Protein AF-A0A967PME8-F1 (afdb_monomer)

Foldseek 3Di:
DVCLVPCVVDQEAEAEDDFPPVVVVVQVVCVVRDPHYYHYCLAQVLLVVVVVVVVVVCVVVVHDLQPDAEEEEDQTRNNLSNVVVSVVVRHDAYWYAYPVGTQEDPDPDDDDRSVVCHVRHDPVRD

Solvent-accessible surface area (backbone atoms only — not comparable to full-atom values): 7308 Å² total; per-residue (Å²): 105,73,68,67,74,58,40,88,84,49,84,52,45,79,45,70,92,57,60,76,73,56,37,59,59,53,49,53,54,47,50,74,72,40,101,45,58,65,47,38,43,65,25,55,50,48,21,52,55,50,52,55,49,47,56,53,51,27,62,77,71,73,52,59,61,61,77,46,75,45,81,41,85,43,48,51,61,34,39,45,38,30,52,54,52,42,44,74,71,40,38,71,36,43,39,44,21,46,102,88,40,68,54,40,84,88,58,78,91,64,56,71,53,52,38,53,44,46,76,77,36,37,85,82,71,103

Radius of gyration: 16.52 Å; Cα contacts (8 Å, |Δi|>4): 164; chains: 1; bounding box: 44×20×49 Å

Nearest PDB structures (foldseek):
  5cee-assembly1_A-2  TM=9.496E-01  e=9.715E-13  Aster yellows witches'-broom phytoplasma AYWB
  2hae-assembly1_A  TM=9.347E-01  e=1.890E-11  Thermotoga maritima
  6zng-assembly1_B  TM=9.156E-01  e=6.159E-12  Bdellovibrio bacteriovorus HD100
  1vl6-assembly1_D  TM=9.499E-01  e=3.905E-11  Thermotoga maritima MSB8
  2a9f-assembly1_B  TM=9.107E-01  e=2.019E-11  Streptococcus pyogenes

pLDDT: mean 95.1, std 4.19, range [78.62, 98.81]

Secondary structure (DSSP, 8-state):
-HHHHHGGG-S-EEE-S--TTHHHHHHHHHHHH-SS-EEEIIIIIHHHHHHHHHHHHHHHHT--TTT-EEEEE--SHHHHHHHHHHHHTT--EEEEEETTEE--TT-SS--THHHHHHHHS-TT--

Sequence (126 aa):
SVVRAVAPVFAGINLEDISAPRCFEIEERLREALDIPVFHDDQHGTAIVVLAALYNALKVVGKDIGSIKIAMSGAGAAGRAIAQLLLQAGVQDIVAADSRGVIHRARANLHGSAQWFVEHTNPRGV

Mean predicted aligned error: 3.35 Å

Structure (mmCIF, N/CA/C/O backbone):
data_AF-A0A967PME8-F1
#
_entry.id   AF-A0A967PME8-F1
#
loop_
_atom_site.group_PDB
_atom_site.id
_atom_site.type_symbol
_atom_site.label_atom_id
_atom_site.label_alt_id
_atom_site.label_comp_id
_atom_site.label_asym_id
_atom_site.label_entity_id
_atom_site.label_seq_id
_atom_site.pdbx_PDB_ins_code
_atom_site.Cartn_x
_atom_site.Cartn_y
_atom_site.Cartn_z
_atom_site.occupancy
_atom_site.B_iso_or_equiv
_atom_site.auth_seq_id
_atom_site.auth_comp_id
_atom_site.auth_asym_id
_atom_site.auth_atom_id
_atom_site.pdbx_PDB_model_num
ATOM 1 N N . SER A 1 1 ? 7.030 -3.049 -25.314 1.00 87.00 1 SER A N 1
ATOM 2 C CA . SER A 1 1 ? 6.558 -1.754 -24.783 1.00 87.00 1 SER A CA 1
ATOM 3 C C . SER A 1 1 ? 7.682 -0.736 -24.910 1.00 87.00 1 SER A C 1
ATOM 5 O O . SER A 1 1 ? 8.832 -1.150 -25.016 1.00 87.00 1 SER A O 1
ATOM 7 N N . VAL A 1 2 ? 7.367 0.566 -24.897 1.00 94.56 2 VAL A N 1
ATOM 8 C CA . VAL A 1 2 ? 8.378 1.646 -24.925 1.00 94.56 2 VAL A CA 1
ATOM 9 C C . VAL A 1 2 ? 9.353 1.510 -23.750 1.00 94.56 2 VAL A C 1
ATOM 11 O O . VAL A 1 2 ? 10.558 1.523 -23.962 1.00 94.56 2 VAL A O 1
ATOM 14 N N . VAL A 1 3 ? 8.840 1.248 -22.541 1.00 96.06 3 VAL A N 1
ATOM 15 C CA . VAL A 1 3 ? 9.662 1.039 -21.335 1.00 96.06 3 VAL A CA 1
ATOM 16 C C . VAL A 1 3 ? 10.665 -0.110 -21.513 1.00 96.06 3 VAL A C 1
ATOM 18 O O . VAL A 1 3 ? 11.841 0.059 -21.218 1.00 96.06 3 VAL A O 1
ATOM 21 N N . ARG A 1 4 ? 10.252 -1.254 -22.081 1.00 94.12 4 ARG A N 1
ATOM 22 C CA . ARG A 1 4 ? 11.164 -2.387 -22.334 1.00 94.12 4 ARG A CA 1
ATOM 23 C C . ARG A 1 4 ? 12.280 -2.052 -23.320 1.00 94.12 4 ARG A C 1
ATOM 25 O O . ARG A 1 4 ? 13.382 -2.560 -23.171 1.00 94.12 4 ARG A O 1
ATOM 32 N N . ALA A 1 5 ? 12.001 -1.209 -24.312 1.00 96.88 5 ALA A N 1
ATOM 33 C CA . ALA A 1 5 ? 13.010 -0.804 -25.285 1.00 96.88 5 ALA A CA 1
ATOM 34 C C . ALA A 1 5 ? 14.101 0.080 -24.658 1.00 96.88 5 ALA A C 1
ATOM 36 O O . ALA A 1 5 ? 15.253 -0.005 -25.070 1.00 96.88 5 ALA A O 1
ATOM 37 N N . VAL A 1 6 ? 13.752 0.896 -23.656 1.00 96.44 6 VAL A N 1
ATOM 38 C CA . VAL A 1 6 ? 14.705 1.785 -22.967 1.00 96.44 6 VAL A CA 1
ATOM 39 C C . VAL A 1 6 ? 15.323 1.166 -21.708 1.00 96.44 6 VAL A C 1
ATOM 41 O O . VAL A 1 6 ? 16.310 1.687 -21.209 1.00 96.44 6 VAL A O 1
ATOM 44 N N . ALA A 1 7 ? 14.798 0.042 -21.214 1.00 97.31 7 ALA A N 1
ATOM 45 C CA . ALA A 1 7 ? 15.283 -0.638 -20.011 1.00 97.31 7 ALA A CA 1
ATOM 46 C C . ALA A 1 7 ? 16.794 -0.972 -19.975 1.00 97.31 7 ALA A C 1
ATOM 48 O O . ALA A 1 7 ? 17.355 -0.872 -18.887 1.00 97.31 7 ALA A O 1
ATOM 49 N N . PRO A 1 8 ? 17.493 -1.313 -21.085 1.00 97.06 8 PRO A N 1
ATOM 50 C CA . PRO A 1 8 ? 18.903 -1.726 -21.027 1.00 97.06 8 PRO A CA 1
ATOM 51 C C . PRO A 1 8 ? 19.888 -0.709 -20.430 1.00 97.06 8 PRO A C 1
ATOM 53 O O . PRO A 1 8 ? 20.997 -1.093 -20.070 1.00 97.06 8 PRO A O 1
ATOM 56 N N . VAL A 1 9 ? 19.519 0.574 -20.341 1.00 97.56 9 VAL A N 1
ATOM 57 C CA . VAL A 1 9 ? 20.372 1.628 -19.756 1.00 97.56 9 VAL A CA 1
ATOM 58 C C . VAL A 1 9 ? 20.007 1.978 -18.308 1.00 97.56 9 VAL A C 1
ATOM 60 O O . VAL A 1 9 ? 20.629 2.864 -17.724 1.00 97.56 9 VAL A O 1
ATOM 63 N N . PHE A 1 10 ? 19.016 1.304 -17.718 1.00 98.12 10 PHE A N 1
ATOM 64 C CA . PHE A 1 10 ? 18.552 1.552 -16.353 1.00 98.12 10 PHE A CA 1
ATOM 65 C C . PHE A 1 10 ? 18.807 0.349 -15.442 1.00 98.12 10 PHE A C 1
ATOM 67 O O . PHE A 1 10 ? 18.717 -0.801 -15.858 1.00 98.12 10 PHE A O 1
ATOM 74 N N . ALA A 1 11 ? 19.074 0.627 -14.164 1.00 97.56 11 ALA A N 1
ATOM 75 C CA . ALA A 1 11 ? 19.201 -0.398 -13.124 1.00 97.56 11 ALA A CA 1
ATOM 76 C C . ALA A 1 11 ? 17.856 -0.763 -12.465 1.00 97.56 11 ALA A C 1
ATOM 78 O O . ALA A 1 11 ? 17.787 -1.711 -11.691 1.00 97.56 11 ALA A O 1
ATOM 79 N N . GLY A 1 12 ? 16.796 -0.006 -12.755 1.00 97.75 12 GLY A N 1
ATOM 80 C CA . GLY A 1 12 ? 15.443 -0.213 -12.252 1.00 97.75 12 GLY 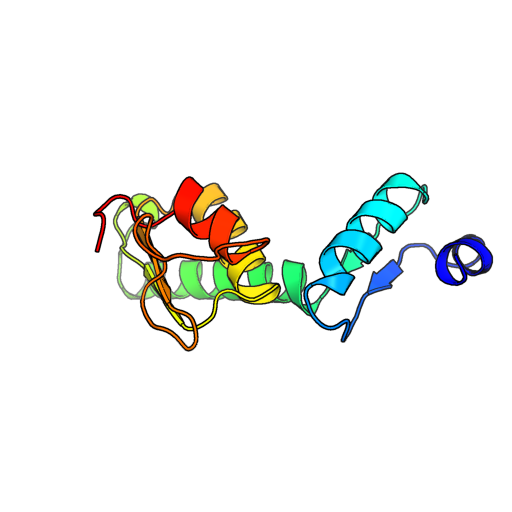A CA 1
ATOM 81 C C . GLY A 1 12 ? 14.476 0.795 -12.871 1.00 97.75 12 GLY A C 1
ATOM 82 O O . GLY A 1 12 ? 14.900 1.813 -13.419 1.00 97.75 12 GLY A O 1
ATOM 83 N N . ILE A 1 13 ? 13.182 0.504 -12.793 1.00 98.06 13 ILE A N 1
ATOM 84 C CA . ILE A 1 13 ? 12.103 1.345 -13.314 1.00 98.06 13 ILE A CA 1
ATOM 85 C C . ILE A 1 13 ? 11.235 1.813 -12.147 1.00 98.06 13 ILE A C 1
ATOM 87 O O . ILE A 1 13 ? 10.608 0.993 -11.480 1.00 98.06 13 ILE A O 1
ATOM 91 N N . ASN A 1 14 ? 11.171 3.128 -11.940 1.00 98.00 14 ASN A N 1
ATOM 92 C CA . ASN A 1 14 ? 10.166 3.758 -11.089 1.00 98.00 14 ASN A CA 1
ATOM 93 C C . ASN A 1 14 ? 9.008 4.240 -11.967 1.00 98.00 14 ASN A C 1
ATOM 95 O O . ASN A 1 14 ? 9.189 5.115 -12.814 1.00 98.00 14 ASN A O 1
ATOM 99 N N . LEU A 1 15 ? 7.844 3.629 -11.802 1.00 97.06 15 LEU A N 1
ATOM 100 C CA . LEU A 1 15 ? 6.593 4.055 -12.406 1.00 97.06 15 LEU A CA 1
ATOM 101 C C . LEU A 1 15 ? 5.948 5.113 -11.505 1.00 97.06 15 LEU A C 1
ATOM 103 O O . LEU A 1 15 ? 5.916 4.949 -10.288 1.00 97.06 15 LEU A O 1
ATOM 107 N N . GLU A 1 16 ? 5.392 6.148 -12.121 1.00 96.12 16 GLU A N 1
ATOM 108 C CA . GLU A 1 16 ? 4.856 7.327 -11.438 1.00 96.12 16 GLU A CA 1
ATOM 109 C C . GLU A 1 16 ? 3.625 7.844 -12.184 1.00 96.12 16 GLU A C 1
ATOM 111 O O . GLU A 1 16 ? 3.591 7.780 -13.420 1.00 96.12 16 GLU A O 1
ATOM 116 N N . ASP A 1 17 ? 2.641 8.375 -11.458 1.00 93.19 17 ASP A N 1
ATOM 117 C CA . ASP A 1 17 ? 1.495 9.124 -11.983 1.00 93.19 17 ASP A CA 1
ATOM 118 C C . ASP A 1 17 ? 0.685 8.370 -13.057 1.00 93.19 17 ASP A C 1
ATOM 120 O O . ASP A 1 17 ? 0.114 8.941 -13.998 1.00 93.19 17 ASP A O 1
ATOM 124 N N . ILE A 1 18 ? 0.589 7.044 -12.926 1.00 92.06 18 ILE A N 1
ATOM 125 C CA . ILE A 1 18 ? -0.199 6.213 -13.838 1.00 92.06 18 ILE A CA 1
ATOM 126 C C . ILE A 1 18 ? -1.585 5.967 -13.237 1.00 92.06 18 ILE A C 1
ATOM 128 O O . ILE A 1 18 ? -1.774 5.239 -12.264 1.00 92.06 18 ILE A O 1
ATOM 132 N N . SER A 1 19 ? -2.608 6.523 -13.887 1.00 88.56 19 SER A N 1
ATOM 133 C CA . SER A 1 19 ? -4.009 6.373 -13.480 1.00 88.56 19 SER A CA 1
ATOM 134 C C . SER A 1 19 ? -4.433 4.904 -13.304 1.00 88.56 19 SER A C 1
ATOM 136 O O . SER A 1 19 ? -4.252 4.084 -14.217 1.00 88.56 19 SER A O 1
ATOM 138 N N . ALA A 1 20 ? -5.138 4.600 -12.216 1.00 87.12 20 ALA A N 1
ATOM 139 C CA . ALA A 1 20 ? -5.878 3.348 -12.090 1.00 87.12 20 ALA A CA 1
ATOM 140 C C . ALA A 1 20 ? -7.024 3.266 -13.129 1.00 87.12 20 ALA A C 1
ATOM 142 O O . ALA A 1 20 ? -7.619 4.292 -13.457 1.00 87.12 20 ALA A O 1
ATOM 143 N N . PRO A 1 21 ? -7.356 2.069 -13.656 1.00 86.12 21 PRO A N 1
ATOM 144 C CA . PRO A 1 21 ? -6.776 0.764 -13.317 1.00 86.12 21 PRO A CA 1
ATOM 145 C C . PRO A 1 21 ? -5.518 0.392 -14.125 1.00 86.12 21 PRO A C 1
ATOM 147 O O . PRO A 1 21 ? -4.948 -0.667 -13.891 1.00 86.12 21 PRO A O 1
ATOM 150 N N . ARG A 1 22 ? -5.073 1.231 -15.071 1.00 91.00 22 ARG A N 1
ATOM 151 C CA . ARG A 1 22 ? -3.985 0.895 -16.012 1.00 91.00 22 ARG A CA 1
ATOM 152 C C . ARG A 1 22 ? -2.634 0.668 -15.333 1.00 91.00 22 ARG A C 1
ATOM 154 O O . ARG A 1 22 ? -1.856 -0.140 -15.829 1.00 91.00 22 ARG A O 1
ATOM 161 N N . CYS A 1 23 ? -2.361 1.350 -14.217 1.00 91.81 23 CYS A N 1
ATOM 162 C CA . CYS A 1 23 ? -1.122 1.156 -13.456 1.00 91.81 23 CYS A CA 1
ATOM 163 C C . CYS A 1 23 ? -0.895 -0.298 -13.048 1.00 91.81 23 CYS A C 1
ATOM 165 O O . CYS A 1 23 ? 0.232 -0.764 -13.158 1.00 91.81 23 CYS A O 1
ATOM 167 N N . PHE A 1 24 ? -1.950 -1.026 -12.667 1.00 89.81 24 PHE A N 1
ATOM 168 C CA . PHE A 1 24 ? -1.824 -2.424 -12.256 1.00 89.81 24 PHE A CA 1
ATOM 169 C C . PHE A 1 24 ? -1.318 -3.312 -13.398 1.00 89.81 24 PHE A C 1
ATOM 171 O O . PHE A 1 24 ? -0.327 -4.013 -13.234 1.00 89.81 24 PHE A O 1
ATOM 178 N N . GLU A 1 25 ? -1.962 -3.239 -14.569 1.00 93.12 25 GLU A N 1
ATOM 179 C CA . GLU A 1 25 ? -1.578 -4.051 -15.732 1.00 93.12 25 GLU A CA 1
ATOM 180 C C . GLU A 1 25 ? -0.179 -3.670 -16.240 1.00 93.12 25 GLU A C 1
ATOM 182 O O . GLU A 1 25 ? 0.620 -4.533 -16.598 1.00 93.12 25 GLU A O 1
ATOM 187 N N . ILE A 1 26 ? 0.133 -2.369 -16.278 1.00 94.75 26 ILE A N 1
ATOM 188 C CA . ILE A 1 26 ? 1.444 -1.887 -16.728 1.00 94.75 26 ILE A CA 1
ATOM 189 C C . ILE A 1 26 ? 2.545 -2.386 -15.795 1.00 94.75 26 ILE A C 1
ATOM 191 O O . ILE A 1 26 ? 3.561 -2.879 -16.282 1.00 94.75 26 ILE A O 1
ATOM 195 N N . GLU A 1 27 ? 2.356 -2.273 -14.482 1.00 95.38 27 GLU A N 1
ATOM 196 C CA . GLU A 1 27 ? 3.330 -2.755 -13.510 1.00 95.38 27 GLU A CA 1
ATOM 197 C C . GLU A 1 27 ? 3.534 -4.269 -13.637 1.00 95.38 27 GLU A C 1
ATOM 199 O O . GLU A 1 27 ? 4.672 -4.709 -13.788 1.00 95.38 27 GLU A O 1
ATOM 204 N N . GLU A 1 28 ? 2.453 -5.054 -13.640 1.00 94.88 28 GLU A N 1
ATOM 205 C CA . GLU A 1 28 ? 2.500 -6.518 -13.749 1.00 94.88 28 GLU A CA 1
ATOM 206 C C . GLU A 1 28 ? 3.267 -6.958 -15.001 1.00 94.88 28 GLU A C 1
ATOM 208 O O . GLU A 1 28 ? 4.269 -7.668 -14.910 1.00 94.88 28 GLU A O 1
ATOM 213 N N . ARG A 1 29 ? 2.898 -6.422 -16.168 1.00 96.69 29 ARG A N 1
ATOM 214 C CA . ARG A 1 29 ? 3.551 -6.764 -17.438 1.00 96.69 29 ARG A CA 1
ATOM 215 C C . ARG A 1 29 ? 5.011 -6.334 -17.498 1.00 96.69 29 ARG A C 1
ATOM 217 O O . ARG A 1 29 ? 5.802 -6.971 -18.188 1.00 96.69 29 ARG A O 1
ATOM 224 N N . LEU A 1 30 ? 5.382 -5.227 -16.853 1.00 97.25 30 LEU A N 1
ATOM 225 C CA . LEU A 1 30 ? 6.779 -4.790 -16.808 1.00 97.25 30 LEU A CA 1
ATOM 226 C C . LEU A 1 30 ? 7.603 -5.644 -15.848 1.00 97.25 30 LEU A C 1
ATOM 228 O O . LEU A 1 30 ? 8.737 -5.964 -16.187 1.00 97.25 30 LEU A O 1
ATOM 232 N N . ARG A 1 31 ? 7.037 -6.061 -14.711 1.00 96.81 31 ARG A N 1
ATOM 233 C CA . ARG A 1 31 ? 7.684 -7.001 -13.783 1.00 96.81 31 ARG A CA 1
ATOM 234 C C . ARG A 1 31 ? 7.918 -8.368 -14.417 1.00 96.81 31 ARG A C 1
ATOM 236 O O . ARG A 1 31 ? 8.941 -8.980 -14.150 1.00 96.81 31 ARG A O 1
ATOM 243 N N . GLU A 1 32 ? 6.996 -8.835 -15.255 1.00 96.88 32 GLU A N 1
ATOM 244 C CA . GLU A 1 32 ? 7.153 -10.093 -15.996 1.00 96.88 32 GLU A CA 1
ATOM 245 C C . GLU A 1 32 ? 8.165 -9.991 -17.145 1.00 96.88 32 GLU A C 1
ATOM 247 O O . GLU A 1 32 ? 8.829 -10.968 -17.482 1.00 96.88 32 GLU A O 1
ATOM 252 N N . ALA A 1 33 ? 8.260 -8.824 -17.790 1.00 96.50 33 ALA A N 1
ATOM 253 C CA . ALA A 1 33 ? 9.028 -8.661 -19.023 1.00 96.50 33 ALA A CA 1
ATOM 254 C C . ALA A 1 33 ? 10.462 -8.139 -18.834 1.00 96.50 33 ALA A C 1
ATOM 256 O O . ALA A 1 33 ? 11.196 -8.082 -19.829 1.00 96.50 33 ALA A O 1
ATOM 257 N N . LEU A 1 34 ? 10.835 -7.684 -17.633 1.00 97.12 34 LEU A N 1
ATOM 258 C CA . LEU A 1 34 ? 12.125 -7.055 -17.342 1.00 97.12 34 LEU A CA 1
ATOM 259 C C . LEU A 1 34 ? 12.896 -7.814 -16.261 1.00 97.12 34 LEU A C 1
ATOM 261 O O . LEU A 1 34 ? 12.340 -8.171 -15.230 1.00 97.12 34 LEU A O 1
ATOM 265 N N . ASP A 1 35 ? 14.209 -7.937 -16.461 1.00 96.31 35 ASP A N 1
ATOM 266 C CA . ASP A 1 35 ? 15.135 -8.550 -15.495 1.00 96.31 35 ASP A CA 1
ATOM 267 C C . ASP A 1 35 ? 15.655 -7.551 -14.436 1.00 96.31 35 ASP A C 1
ATOM 269 O O . ASP A 1 35 ? 16.538 -7.873 -13.641 1.00 96.31 35 ASP A O 1
ATOM 273 N N . ILE A 1 36 ? 15.130 -6.320 -14.430 1.00 97.81 36 ILE A N 1
ATOM 274 C CA . ILE A 1 36 ? 15.459 -5.257 -13.469 1.00 97.81 36 ILE A CA 1
ATOM 275 C C . ILE A 1 36 ? 14.243 -4.936 -12.587 1.00 97.81 36 ILE A C 1
ATOM 277 O O . ILE A 1 36 ? 13.106 -5.114 -13.031 1.00 97.81 36 ILE A O 1
ATOM 281 N N . PRO A 1 37 ? 14.442 -4.427 -11.356 1.00 97.94 37 PRO A N 1
ATOM 282 C CA . PRO A 1 37 ? 13.341 -4.068 -10.470 1.00 97.94 37 PRO A CA 1
ATOM 283 C C . PRO A 1 37 ? 12.381 -3.057 -11.101 1.00 97.94 37 PRO A C 1
ATOM 285 O O . PRO A 1 37 ? 12.807 -2.061 -11.686 1.00 97.94 37 PRO A O 1
ATOM 288 N N . VAL A 1 38 ? 11.082 -3.288 -10.914 1.00 97.94 38 VAL A N 1
ATOM 289 C CA . VAL A 1 38 ? 10.012 -2.343 -11.251 1.00 97.94 38 VAL A CA 1
ATOM 290 C C . VAL A 1 38 ? 9.264 -2.000 -9.970 1.00 97.94 38 VAL A C 1
ATOM 292 O O . VAL A 1 38 ? 8.821 -2.890 -9.241 1.00 97.94 38 VAL A O 1
ATOM 295 N N . PHE A 1 39 ? 9.142 -0.709 -9.698 1.00 97.00 39 PHE A N 1
ATOM 296 C CA . PHE A 1 39 ? 8.473 -0.141 -8.536 1.00 97.00 39 PHE A CA 1
ATOM 297 C C . PHE A 1 39 ? 7.466 0.909 -9.009 1.00 97.00 39 PHE A C 1
ATOM 299 O O . PHE A 1 39 ? 7.662 1.511 -10.058 1.00 97.00 39 PHE A O 1
ATOM 306 N N . HIS A 1 40 ? 6.388 1.118 -8.262 1.00 97.06 40 HIS A N 1
ATOM 307 C CA . HIS A 1 40 ? 5.381 2.137 -8.547 1.00 97.06 40 HIS A CA 1
ATOM 308 C C . HIS A 1 40 ? 5.139 2.940 -7.276 1.00 97.06 40 HIS A C 1
ATOM 310 O O . HIS A 1 40 ? 4.611 2.389 -6.303 1.00 97.06 40 HIS A O 1
ATOM 316 N N . ASP A 1 41 ? 5.550 4.204 -7.273 1.00 96.12 41 ASP A N 1
ATOM 317 C CA . ASP A 1 41 ? 5.639 5.002 -6.046 1.00 96.12 41 ASP A CA 1
ATOM 318 C C . ASP A 1 41 ? 4.258 5.279 -5.431 1.00 96.12 41 ASP A C 1
ATOM 320 O O . ASP A 1 41 ? 4.024 5.008 -4.246 1.00 96.12 41 ASP A O 1
ATOM 324 N N . ASP A 1 42 ? 3.278 5.630 -6.269 1.00 92.75 42 ASP A N 1
ATOM 325 C CA . ASP A 1 42 ? 1.875 5.821 -5.874 1.00 92.75 42 ASP A CA 1
ATOM 326 C C . ASP A 1 42 ? 1.238 4.580 -5.218 1.00 92.75 42 ASP A C 1
ATOM 328 O O . ASP A 1 42 ? 0.233 4.680 -4.513 1.00 92.75 42 ASP A O 1
ATOM 332 N N . GLN A 1 43 ? 1.776 3.381 -5.471 1.00 94.06 43 GLN A N 1
ATOM 333 C CA . GLN A 1 43 ? 1.308 2.143 -4.841 1.00 94.06 43 GLN A CA 1
ATOM 334 C C . GLN A 1 43 ? 2.189 1.779 -3.645 1.00 94.06 43 GLN A C 1
ATOM 336 O O . GLN A 1 43 ? 1.766 1.868 -2.490 1.00 94.06 43 GLN A O 1
ATOM 341 N N . HIS A 1 44 ? 3.417 1.351 -3.925 1.00 95.88 44 HIS A N 1
ATOM 342 C CA . HIS A 1 44 ? 4.307 0.745 -2.940 1.00 95.88 44 HIS A CA 1
ATOM 343 C C . HIS A 1 44 ? 4.951 1.794 -2.041 1.00 95.88 44 HIS A C 1
ATOM 345 O O . HIS A 1 44 ? 4.999 1.595 -0.828 1.00 95.88 44 HIS A O 1
ATOM 351 N N . GLY A 1 45 ? 5.394 2.918 -2.610 1.00 96.75 45 GLY A N 1
ATOM 352 C CA . GLY A 1 45 ? 5.997 4.025 -1.863 1.00 96.75 45 GLY A CA 1
ATOM 353 C C . GLY A 1 45 ? 5.029 4.571 -0.822 1.00 96.75 45 GLY A C 1
ATOM 354 O O . GLY A 1 45 ? 5.338 4.595 0.373 1.00 96.75 45 GLY A O 1
ATOM 355 N N . THR A 1 46 ? 3.801 4.865 -1.255 1.00 97.00 46 THR A N 1
ATOM 356 C CA . THR A 1 46 ? 2.715 5.300 -0.365 1.00 97.00 46 THR A CA 1
ATOM 357 C C . THR A 1 46 ? 2.413 4.265 0.729 1.00 97.00 46 THR A C 1
ATOM 359 O O . THR A 1 46 ? 2.287 4.622 1.902 1.00 97.00 46 THR A O 1
ATOM 362 N N . ALA A 1 47 ? 2.329 2.973 0.393 1.00 98.00 47 ALA A N 1
ATOM 363 C CA . ALA A 1 47 ? 2.068 1.922 1.379 1.00 98.00 47 ALA A CA 1
ATOM 364 C C . ALA A 1 47 ? 3.166 1.832 2.453 1.00 98.00 47 ALA A C 1
ATOM 366 O O . ALA A 1 47 ? 2.858 1.745 3.646 1.00 98.00 47 ALA A O 1
ATOM 367 N N . ILE A 1 48 ? 4.438 1.901 2.046 1.00 98.50 48 ILE A N 1
ATOM 368 C CA . ILE A 1 48 ? 5.597 1.821 2.945 1.00 98.50 48 ILE A CA 1
ATOM 369 C C . ILE A 1 48 ? 5.579 2.968 3.959 1.00 98.50 48 ILE A C 1
ATOM 371 O O . ILE A 1 48 ? 5.709 2.724 5.163 1.00 98.50 48 ILE A O 1
ATOM 375 N N . VAL A 1 49 ? 5.381 4.211 3.504 1.00 98.50 49 VAL A N 1
ATOM 376 C CA . VAL A 1 49 ? 5.380 5.369 4.413 1.00 98.50 49 VAL A CA 1
ATOM 377 C C . VAL A 1 49 ? 4.169 5.364 5.350 1.00 98.50 49 VAL A C 1
ATOM 379 O O . VAL A 1 49 ? 4.310 5.715 6.523 1.00 98.50 49 VAL A O 1
ATOM 382 N N . VAL A 1 50 ? 3.005 4.887 4.891 1.00 98.62 50 VAL A N 1
ATOM 383 C CA . VAL A 1 50 ? 1.813 4.715 5.739 1.00 98.62 50 VAL A CA 1
ATOM 384 C C . VAL A 1 50 ? 2.052 3.671 6.830 1.00 98.62 50 VAL A C 1
ATOM 386 O O . VAL A 1 50 ? 1.740 3.932 7.994 1.00 98.62 50 VAL A O 1
ATOM 389 N N . LEU A 1 51 ? 2.637 2.515 6.500 1.00 98.62 51 LEU A N 1
ATOM 390 C CA . LEU A 1 51 ? 2.948 1.486 7.496 1.00 98.62 51 LEU A CA 1
ATOM 391 C C . LEU A 1 51 ? 3.966 1.998 8.530 1.00 98.62 51 LEU A C 1
ATOM 393 O O . LEU A 1 51 ? 3.780 1.797 9.732 1.00 98.62 51 LEU A O 1
ATOM 397 N N . ALA 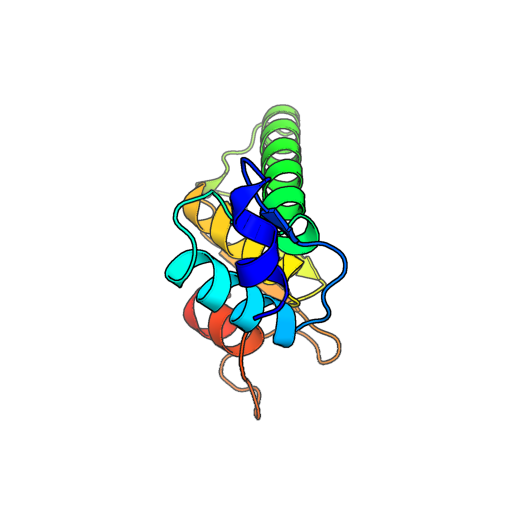A 1 52 ? 5.015 2.696 8.086 1.00 98.75 52 ALA A N 1
ATOM 398 C CA . ALA A 1 52 ? 6.007 3.287 8.984 1.00 98.75 52 ALA A CA 1
ATOM 399 C C . ALA A 1 52 ? 5.374 4.311 9.945 1.00 98.75 52 ALA A C 1
ATOM 401 O O . ALA A 1 52 ? 5.638 4.287 11.152 1.00 98.75 52 ALA A O 1
ATOM 402 N N . ALA A 1 53 ? 4.496 5.177 9.429 1.00 98.81 53 ALA A N 1
ATOM 403 C CA . ALA A 1 53 ? 3.750 6.134 10.237 1.00 98.81 53 ALA A CA 1
ATOM 404 C C . ALA A 1 53 ? 2.831 5.432 11.251 1.00 98.81 53 ALA A C 1
ATOM 406 O O . ALA A 1 53 ? 2.817 5.809 12.425 1.00 98.81 53 ALA A O 1
ATOM 407 N N . LEU A 1 54 ? 2.121 4.377 10.833 1.00 98.69 54 LEU A N 1
ATOM 408 C CA . LEU A 1 54 ? 1.254 3.594 11.713 1.00 98.69 54 LEU A CA 1
ATOM 409 C C . LEU A 1 54 ? 2.042 2.956 12.862 1.00 98.69 54 LEU A C 1
ATOM 411 O O . LEU A 1 54 ? 1.635 3.091 14.014 1.00 98.69 54 LEU A O 1
ATOM 415 N N . TYR A 1 55 ? 3.185 2.321 12.588 1.00 98.62 55 TYR A N 1
ATOM 416 C CA . TYR A 1 55 ? 4.026 1.739 13.641 1.00 98.62 55 TYR A CA 1
ATOM 417 C C . TYR A 1 55 ? 4.456 2.772 14.685 1.00 98.62 55 TYR A C 1
ATOM 419 O O . TYR A 1 55 ? 4.445 2.486 15.883 1.00 98.62 55 TYR A O 1
ATOM 427 N N . ASN A 1 56 ? 4.819 3.981 14.254 1.00 98.81 56 ASN A N 1
ATOM 428 C CA . ASN A 1 56 ? 5.181 5.049 15.181 1.00 98.81 56 ASN A CA 1
ATOM 429 C C . ASN A 1 56 ? 3.970 5.550 15.977 1.00 98.81 56 ASN A C 1
ATOM 431 O O . ASN A 1 56 ? 4.077 5.725 17.190 1.00 98.81 56 ASN A O 1
ATOM 435 N N . ALA A 1 57 ? 2.808 5.704 15.342 1.00 98.75 57 ALA A N 1
ATOM 436 C CA . ALA A 1 57 ? 1.577 6.083 16.031 1.00 98.75 57 ALA A CA 1
ATOM 437 C C . ALA A 1 57 ? 1.173 5.045 17.094 1.00 98.75 57 ALA A C 1
ATOM 439 O O . ALA A 1 57 ? 0.827 5.416 18.214 1.00 98.75 57 ALA A O 1
ATOM 440 N N . LEU A 1 58 ? 1.279 3.751 16.778 1.00 98.69 58 LEU A N 1
ATOM 441 C CA . LEU A 1 58 ? 0.976 2.650 17.695 1.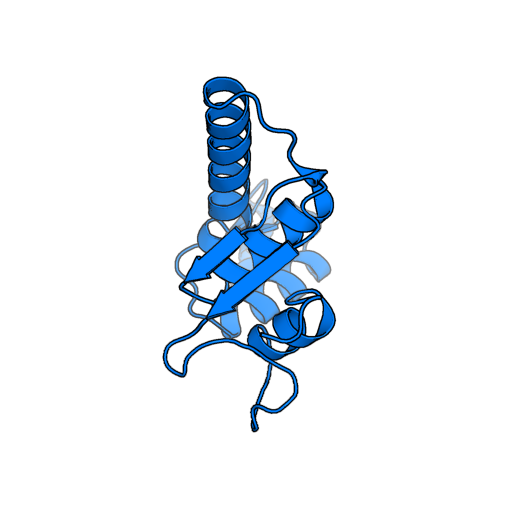00 98.69 58 LEU A CA 1
ATOM 442 C C . LEU A 1 58 ? 1.861 2.657 18.943 1.00 98.69 58 LEU A C 1
ATOM 444 O O . LEU A 1 58 ? 1.346 2.463 20.044 1.00 98.69 58 LEU A O 1
ATOM 448 N N . LYS A 1 59 ? 3.158 2.958 18.793 1.00 98.62 59 LYS A N 1
ATOM 449 C CA . LYS A 1 59 ? 4.077 3.137 19.930 1.00 98.62 59 LYS A CA 1
ATOM 450 C C . LYS A 1 59 ? 3.634 4.278 20.844 1.00 98.62 59 LYS A C 1
ATOM 452 O O . LYS A 1 59 ? 3.652 4.116 22.058 1.00 98.62 59 LYS A O 1
ATOM 457 N N . VAL A 1 60 ? 3.213 5.407 20.269 1.00 98.69 60 VAL A N 1
ATOM 458 C CA . VAL A 1 60 ? 2.761 6.582 21.035 1.00 98.69 60 VAL A CA 1
ATOM 459 C C . VAL A 1 60 ? 1.517 6.268 21.866 1.00 98.69 60 VAL A C 1
ATOM 461 O O . VAL A 1 60 ? 1.425 6.696 23.012 1.00 98.69 60 VAL A O 1
ATOM 464 N N . VAL A 1 61 ? 0.568 5.509 21.313 1.00 98.50 61 VAL A N 1
ATOM 465 C CA . VAL A 1 61 ? -0.691 5.177 22.005 1.00 98.50 61 VAL A CA 1
ATOM 466 C C . VAL A 1 61 ? -0.659 3.841 22.755 1.00 98.50 61 VAL A C 1
ATOM 468 O O . VAL A 1 61 ? -1.677 3.450 23.323 1.00 98.50 61 VAL A O 1
ATOM 471 N N . GLY A 1 62 ? 0.473 3.128 22.741 1.00 98.38 62 GLY A N 1
ATOM 472 C CA . GLY A 1 62 ? 0.650 1.842 23.420 1.00 98.38 62 GLY A CA 1
ATOM 473 C C . GLY A 1 62 ? -0.269 0.726 22.912 1.00 98.38 62 GLY A C 1
ATOM 474 O O . GLY A 1 62 ? -0.768 -0.058 23.716 1.00 98.38 62 GLY A O 1
ATOM 475 N N . LYS A 1 63 ? -0.542 0.666 21.601 1.00 98.62 63 LYS A N 1
ATOM 476 C CA . LYS A 1 63 ? -1.426 -0.348 20.994 1.00 98.62 63 LYS A CA 1
ATOM 477 C C . LYS A 1 63 ? -0.651 -1.337 20.133 1.00 98.62 63 LYS A C 1
ATOM 479 O O . LYS A 1 63 ? 0.307 -0.964 19.465 1.00 98.62 63 LYS A O 1
ATOM 484 N N . ASP A 1 64 ? -1.123 -2.578 20.104 1.00 98.06 64 ASP A N 1
ATOM 485 C CA . ASP A 1 64 ? -0.601 -3.621 19.222 1.00 98.06 64 ASP A CA 1
ATOM 486 C C . ASP A 1 64 ? -1.290 -3.591 17.847 1.00 98.06 64 ASP A C 1
ATOM 488 O O . ASP A 1 64 ? -2.506 -3.384 17.763 1.00 98.06 64 ASP A O 1
ATOM 492 N N . ILE A 1 65 ? -0.532 -3.823 16.772 1.00 98.25 65 ILE A N 1
ATOM 493 C CA . ILE A 1 65 ? -1.027 -3.760 15.386 1.00 98.25 65 ILE A CA 1
ATOM 494 C C . ILE A 1 65 ? -2.101 -4.816 15.075 1.00 98.25 65 ILE A C 1
ATOM 496 O O . ILE A 1 65 ? -2.990 -4.560 14.266 1.00 98.25 65 ILE A O 1
ATOM 500 N N . GLY A 1 66 ? -2.084 -5.967 15.752 1.00 97.81 66 GLY A N 1
ATOM 501 C CA . GLY A 1 66 ? -3.095 -7.015 15.596 1.00 97.81 66 GLY A CA 1
ATOM 502 C C . GLY A 1 66 ? -4.407 -6.712 16.317 1.00 97.81 66 GLY A C 1
ATOM 503 O O . GLY A 1 66 ? -5.423 -7.342 16.040 1.00 97.81 66 GLY A O 1
ATOM 504 N N . SER A 1 67 ? -4.408 -5.730 17.223 1.00 96.62 67 SER A N 1
ATOM 505 C CA . SER A 1 67 ? -5.574 -5.373 18.044 1.00 96.62 67 SER A CA 1
ATOM 506 C C . SER A 1 6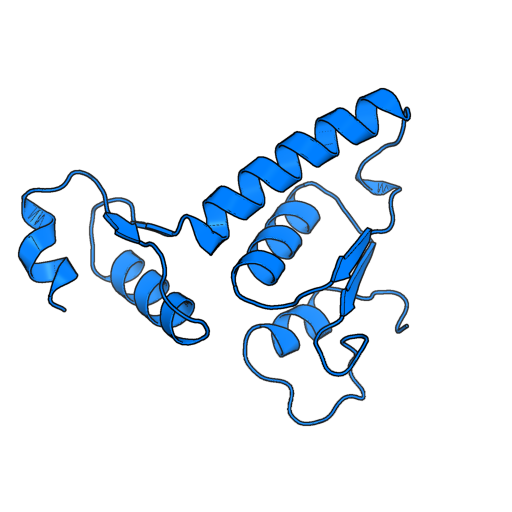7 ? -6.399 -4.204 17.495 1.00 96.62 67 SER A C 1
ATOM 508 O O . SER A 1 67 ? -7.495 -3.924 17.991 1.00 96.62 67 SER A O 1
ATOM 510 N N . ILE A 1 68 ? -5.876 -3.483 16.499 1.00 98.38 68 ILE A N 1
ATOM 511 C CA . ILE A 1 68 ? -6.525 -2.286 15.964 1.00 98.38 68 ILE A CA 1
ATOM 512 C C . ILE A 1 68 ? -7.555 -2.608 14.884 1.00 98.38 68 ILE A C 1
ATOM 514 O O . ILE A 1 68 ? -7.514 -3.638 14.216 1.00 98.38 68 ILE A O 1
ATOM 518 N N . LYS A 1 69 ? -8.465 -1.654 14.688 1.00 98.38 69 LYS A N 1
ATOM 519 C CA . LYS A 1 69 ? -9.405 -1.618 13.570 1.00 98.38 69 LYS A CA 1
ATOM 520 C C . LYS A 1 69 ? -9.118 -0.373 12.752 1.00 98.38 69 LYS A C 1
ATOM 522 O O . LYS A 1 69 ? -8.965 0.706 13.326 1.00 98.38 69 LYS A O 1
ATOM 527 N N . ILE A 1 70 ? -9.059 -0.518 11.437 1.00 98.44 70 ILE A N 1
ATOM 528 C CA . ILE A 1 70 ? -8.733 0.568 10.516 1.00 98.44 70 ILE A CA 1
ATOM 529 C C . ILE A 1 70 ? -9.946 0.868 9.643 1.00 98.44 70 ILE A C 1
ATOM 531 O O . ILE A 1 70 ? -10.517 -0.023 9.021 1.00 98.44 70 ILE A O 1
ATOM 535 N N . ALA A 1 71 ? -10.314 2.145 9.576 1.00 98.12 71 ALA A N 1
ATOM 536 C CA . ALA A 1 71 ? -11.215 2.663 8.558 1.00 98.12 71 ALA A CA 1
ATOM 537 C C . ALA A 1 71 ? -10.385 3.377 7.482 1.00 98.12 71 ALA A C 1
ATOM 539 O O . ALA A 1 71 ? -9.561 4.231 7.806 1.00 98.12 71 ALA A O 1
ATOM 540 N N . MET A 1 72 ? -10.597 3.030 6.215 1.00 97.75 72 MET A N 1
ATOM 541 C CA . MET A 1 72 ? -9.913 3.624 5.067 1.00 97.75 72 MET A CA 1
ATOM 542 C C . MET A 1 72 ? -10.909 4.371 4.183 1.00 97.75 72 MET A C 1
ATOM 544 O O . MET A 1 72 ? -11.967 3.847 3.840 1.00 97.75 72 MET A O 1
ATOM 548 N N . SER A 1 73 ? -10.544 5.584 3.775 1.00 96.25 73 SER A N 1
ATOM 549 C CA . SER A 1 73 ? -11.277 6.358 2.773 1.00 96.25 73 SER A CA 1
ATOM 550 C C . SER A 1 73 ? -10.475 6.369 1.478 1.00 96.25 73 SER A C 1
ATOM 552 O O . SER A 1 73 ? -9.415 6.984 1.407 1.00 96.25 73 SER A O 1
ATOM 554 N N . GLY A 1 74 ? -10.987 5.686 0.459 1.00 92.56 74 GLY A N 1
ATOM 555 C CA . GLY A 1 74 ? -10.325 5.476 -0.822 1.00 92.56 74 GLY A CA 1
ATOM 556 C C . GLY A 1 74 ? -9.886 4.025 -1.021 1.00 92.56 74 GLY A C 1
ATOM 557 O O . GLY A 1 74 ? -9.161 3.452 -0.213 1.00 92.56 74 GLY A O 1
ATOM 558 N N . ALA A 1 75 ? -10.294 3.452 -2.155 1.00 91.44 75 ALA A N 1
ATOM 559 C CA . ALA A 1 75 ? -9.984 2.080 -2.566 1.00 91.44 75 ALA A CA 1
ATOM 560 C C . ALA A 1 75 ? -9.336 2.026 -3.964 1.00 91.44 75 ALA A C 1
ATOM 562 O O . ALA A 1 75 ? -9.555 1.091 -4.734 1.00 91.44 75 ALA A O 1
ATOM 563 N N . GLY A 1 76 ? -8.573 3.065 -4.322 1.00 90.94 76 GLY A N 1
ATOM 564 C CA . GLY A 1 76 ? -7.775 3.119 -5.553 1.00 90.94 76 GLY A CA 1
ATOM 565 C C . GLY A 1 76 ? -6.484 2.294 -5.463 1.00 90.94 76 GLY A C 1
ATOM 566 O O . GLY A 1 76 ? -6.354 1.434 -4.593 1.00 90.94 76 GLY A O 1
ATOM 567 N N . ALA A 1 77 ? -5.515 2.582 -6.339 1.00 91.12 77 ALA A N 1
ATOM 568 C CA . ALA A 1 77 ? -4.220 1.890 -6.374 1.00 91.12 77 ALA A CA 1
ATOM 569 C C . ALA A 1 77 ? -3.455 1.986 -5.044 1.00 91.12 77 ALA A C 1
ATOM 571 O O . ALA A 1 77 ? -3.172 0.954 -4.437 1.00 91.12 77 ALA A O 1
ATOM 572 N N . ALA A 1 78 ? -3.246 3.205 -4.537 1.00 93.94 78 ALA A N 1
ATOM 573 C CA . ALA A 1 78 ? -2.635 3.434 -3.228 1.00 93.94 78 ALA A CA 1
ATOM 574 C C . ALA A 1 78 ? -3.399 2.725 -2.098 1.00 93.94 78 ALA A C 1
ATOM 576 O O . ALA A 1 78 ? -2.813 2.002 -1.299 1.00 93.94 78 ALA A O 1
ATOM 577 N N . GLY A 1 79 ? -4.730 2.877 -2.060 1.00 95.81 79 GLY A N 1
ATOM 578 C CA . GLY A 1 79 ? -5.576 2.277 -1.022 1.00 95.81 79 GLY A CA 1
ATOM 579 C C . GLY A 1 79 ? -5.434 0.755 -0.952 1.00 95.81 79 GLY A C 1
ATOM 580 O O . GLY A 1 79 ? -5.283 0.201 0.135 1.00 95.81 79 GLY A O 1
ATOM 581 N N . ARG A 1 80 ? -5.425 0.075 -2.104 1.00 95.12 80 ARG A N 1
ATOM 582 C CA . ARG A 1 80 ? -5.210 -1.375 -2.171 1.00 95.12 80 ARG A CA 1
ATOM 583 C C . ARG A 1 80 ? -3.823 -1.772 -1.674 1.00 95.12 80 ARG A C 1
ATOM 585 O O . ARG A 1 80 ? -3.731 -2.671 -0.844 1.00 95.12 80 ARG A O 1
ATOM 592 N N . ALA A 1 81 ? -2.774 -1.102 -2.151 1.00 96.19 81 ALA A N 1
ATOM 593 C CA . ALA A 1 81 ? -1.397 -1.401 -1.762 1.00 96.19 81 ALA A CA 1
ATOM 594 C C . ALA A 1 81 ? -1.173 -1.190 -0.253 1.00 96.19 81 ALA A C 1
ATOM 596 O O . ALA A 1 81 ? -0.592 -2.047 0.413 1.00 96.19 81 ALA A O 1
ATOM 597 N N . ILE A 1 82 ? -1.722 -0.104 0.309 1.00 98.44 82 ILE A N 1
ATOM 598 C CA . ILE A 1 82 ? -1.741 0.149 1.756 1.00 98.44 82 ILE A CA 1
ATOM 599 C C . ILE A 1 82 ? -2.421 -1.016 2.476 1.00 98.44 82 ILE A C 1
ATOM 601 O O . ILE A 1 82 ? -1.820 -1.618 3.358 1.00 98.44 82 ILE A O 1
ATOM 605 N N . ALA A 1 83 ? -3.654 -1.365 2.102 1.00 98.12 83 ALA A N 1
ATOM 606 C CA . ALA A 1 83 ? -4.400 -2.422 2.778 1.00 98.12 83 ALA A CA 1
ATOM 607 C C . ALA A 1 83 ? -3.669 -3.773 2.720 1.00 98.12 83 ALA A C 1
ATOM 609 O O . ALA A 1 83 ? -3.574 -4.454 3.737 1.00 98.12 83 ALA A O 1
ATOM 610 N N . GLN A 1 84 ? -3.099 -4.138 1.568 1.00 97.69 84 GLN A N 1
ATOM 611 C CA . GLN A 1 84 ? -2.293 -5.351 1.407 1.00 97.69 84 GLN A CA 1
ATOM 612 C C . GLN A 1 84 ? -1.112 -5.385 2.377 1.00 97.69 84 GLN A C 1
ATOM 614 O O . GLN A 1 84 ? -0.936 -6.368 3.098 1.00 97.69 84 GLN A O 1
ATOM 619 N N . LEU A 1 85 ? -0.329 -4.308 2.423 1.00 98.38 85 LEU A N 1
ATOM 620 C CA . LEU A 1 85 ? 0.845 -4.235 3.283 1.00 98.38 85 LEU A CA 1
ATOM 621 C C . LEU A 1 85 ? 0.465 -4.205 4.773 1.00 98.38 85 LEU A C 1
ATOM 623 O O . LEU A 1 85 ? 1.132 -4.833 5.591 1.00 98.38 85 LEU A O 1
ATOM 627 N N . LEU A 1 86 ? -0.631 -3.532 5.134 1.00 98.56 86 LEU A N 1
ATOM 628 C CA . LEU A 1 86 ? -1.147 -3.509 6.506 1.00 98.56 86 LEU A CA 1
ATOM 629 C C . LEU A 1 86 ? -1.624 -4.894 6.971 1.00 98.56 86 LEU A C 1
ATOM 631 O O . LEU A 1 86 ? -1.319 -5.289 8.096 1.00 98.56 86 LEU A O 1
ATOM 635 N N . LEU A 1 87 ? -2.323 -5.648 6.114 1.00 98.38 87 LEU A N 1
ATOM 636 C CA . LEU A 1 87 ? -2.704 -7.036 6.404 1.00 98.38 87 LEU A CA 1
ATOM 637 C C . LEU A 1 87 ? -1.461 -7.918 6.598 1.00 98.38 87 LEU A C 1
ATOM 639 O O . LEU A 1 87 ? -1.390 -8.676 7.561 1.00 98.38 87 LEU A O 1
ATOM 643 N N . GLN A 1 88 ? -0.451 -7.781 5.730 1.00 98.25 88 GLN A N 1
ATOM 644 C CA . GLN A 1 88 ? 0.826 -8.497 5.869 1.00 98.25 88 GLN A CA 1
ATOM 645 C C . GLN A 1 88 ? 1.576 -8.130 7.157 1.00 98.25 88 GLN A C 1
ATOM 647 O O . GLN A 1 88 ? 2.244 -8.978 7.741 1.00 98.25 88 GLN A O 1
ATOM 652 N N . ALA A 1 89 ? 1.446 -6.885 7.621 1.00 98.25 89 ALA A N 1
ATOM 653 C CA . ALA A 1 89 ? 2.033 -6.414 8.871 1.00 98.25 89 ALA A CA 1
ATOM 654 C C . ALA A 1 89 ? 1.274 -6.878 10.132 1.00 98.25 89 ALA A C 1
ATOM 656 O O . ALA A 1 89 ? 1.752 -6.643 11.240 1.00 98.25 89 ALA A O 1
ATOM 657 N N . GLY A 1 90 ? 0.119 -7.536 9.984 1.00 98.25 90 GLY A N 1
ATOM 658 C CA . GLY A 1 90 ? -0.628 -8.143 11.087 1.00 98.25 90 GLY A CA 1
ATOM 659 C C . GLY A 1 90 ? -1.942 -7.453 11.451 1.00 98.25 90 GLY A C 1
ATOM 660 O O . GLY A 1 90 ? -2.598 -7.899 12.390 1.00 98.25 90 GLY A O 1
ATOM 661 N N . VAL A 1 91 ? -2.367 -6.411 10.727 1.00 98.50 91 VAL A N 1
ATOM 662 C CA . VAL A 1 91 ? -3.708 -5.833 10.914 1.00 98.50 91 VAL A CA 1
ATOM 663 C C . VAL A 1 91 ? -4.767 -6.869 10.533 1.00 98.50 91 VAL A C 1
ATOM 665 O O . VAL A 1 91 ? -4.679 -7.487 9.477 1.00 98.50 91 VAL A O 1
ATOM 668 N N . GLN A 1 92 ? -5.794 -7.032 11.370 1.00 97.62 92 GLN A N 1
ATOM 669 C CA . GLN A 1 92 ? -6.841 -8.043 11.163 1.00 97.62 92 GLN A CA 1
ATOM 670 C C . GLN A 1 92 ? -8.189 -7.465 10.704 1.00 97.62 92 GLN A C 1
ATOM 672 O O . GLN A 1 92 ? -9.004 -8.182 10.130 1.00 97.62 92 GLN A O 1
ATOM 677 N N . ASP A 1 93 ? -8.448 -6.177 10.947 1.00 98.25 93 ASP A N 1
ATOM 678 C CA . ASP A 1 93 ? -9.741 -5.536 10.677 1.00 98.25 93 ASP A CA 1
ATOM 679 C C . ASP A 1 93 ? -9.530 -4.216 9.934 1.00 98.25 93 ASP A C 1
ATOM 681 O O . ASP A 1 93 ? -9.168 -3.193 10.520 1.00 98.25 93 ASP A O 1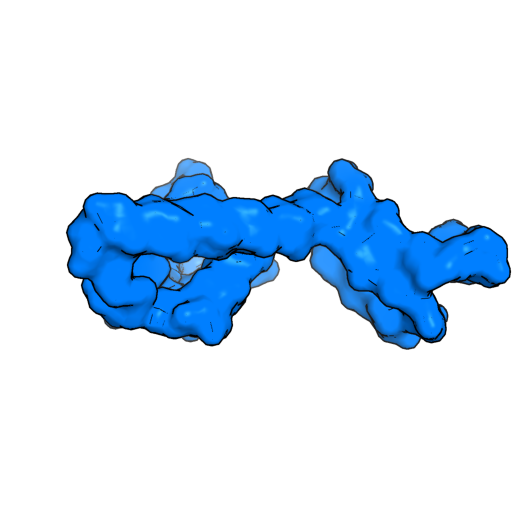
ATOM 685 N N . ILE A 1 94 ? -9.758 -4.256 8.622 1.00 98.44 94 ILE A N 1
ATOM 686 C CA . ILE A 1 94 ? -9.758 -3.090 7.739 1.00 98.44 94 ILE A CA 1
ATOM 687 C C . ILE A 1 94 ? -11.155 -2.961 7.137 1.00 98.44 94 ILE A C 1
ATOM 689 O O . ILE A 1 94 ? -11.695 -3.936 6.627 1.00 98.44 94 ILE A O 1
ATOM 693 N N . VAL A 1 95 ? -11.734 -1.763 7.153 1.00 98.06 95 VAL A N 1
ATOM 694 C CA . VAL A 1 95 ? -12.967 -1.428 6.430 1.00 98.06 95 VAL A CA 1
ATOM 695 C C . VAL A 1 95 ? -12.672 -0.253 5.513 1.00 98.06 95 VAL A C 1
ATOM 697 O O . VAL A 1 95 ? -12.303 0.819 5.986 1.00 98.06 95 VAL A O 1
ATOM 700 N N . ALA A 1 96 ? -12.836 -0.444 4.206 1.00 97.31 96 ALA A N 1
ATOM 701 C CA . ALA A 1 96 ? -12.610 0.598 3.213 1.00 97.31 96 ALA A CA 1
ATOM 702 C C . ALA A 1 96 ? -13.925 1.123 2.630 1.00 97.31 96 ALA A C 1
ATOM 704 O O . ALA A 1 96 ? -14.873 0.365 2.417 1.00 97.31 96 ALA A O 1
ATOM 705 N N . ALA A 1 97 ? -13.958 2.417 2.329 1.00 95.50 97 ALA A N 1
ATOM 706 C CA . ALA A 1 97 ? -15.033 3.072 1.599 1.00 95.50 97 ALA A CA 1
ATOM 707 C C . ALA A 1 97 ? -14.499 3.755 0.332 1.00 95.50 97 ALA A C 1
ATOM 709 O O . ALA A 1 97 ? -13.375 4.255 0.313 1.00 95.50 97 ALA A O 1
ATOM 710 N N . ASP A 1 98 ? -15.309 3.791 -0.725 1.00 93.25 98 ASP A N 1
ATOM 711 C CA . ASP A 1 98 ? -15.079 4.609 -1.922 1.00 93.25 98 ASP A CA 1
ATOM 712 C C . ASP A 1 98 ? -16.145 5.719 -2.027 1.00 93.25 98 ASP A C 1
ATOM 714 O O . ASP A 1 98 ? -16.910 5.959 -1.091 1.00 93.25 98 ASP A O 1
ATOM 718 N N . SER A 1 99 ? -16.228 6.401 -3.173 1.00 91.44 99 SER A N 1
ATOM 719 C CA 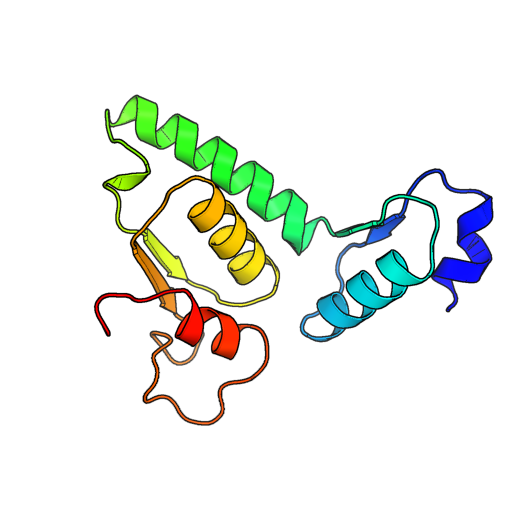. SER A 1 99 ? -17.221 7.459 -3.419 1.00 91.44 99 SER A CA 1
ATOM 720 C C . SER A 1 99 ? -18.685 7.007 -3.308 1.00 91.44 99 SER A C 1
ATOM 722 O O . SER A 1 99 ? -19.580 7.848 -3.285 1.00 91.44 99 SER A O 1
ATOM 724 N N . ARG A 1 100 ? -18.948 5.698 -3.241 1.00 91.56 100 ARG A N 1
ATOM 725 C CA . ARG A 1 100 ? -20.279 5.092 -3.095 1.00 91.56 100 ARG A CA 1
ATOM 726 C C . ARG A 1 100 ? -20.487 4.468 -1.708 1.00 91.56 100 ARG A C 1
ATOM 728 O O . ARG A 1 100 ? -21.455 3.738 -1.517 1.00 91.56 100 ARG A O 1
ATOM 735 N N . GLY A 1 101 ? -19.601 4.743 -0.749 1.00 93.31 101 GLY A N 1
ATOM 736 C CA . GLY A 1 101 ? -19.683 4.252 0.628 1.00 93.31 101 GLY A CA 1
ATOM 737 C C . GLY A 1 101 ? -18.820 3.017 0.889 1.00 93.31 101 GLY A C 1
ATOM 738 O O . GLY A 1 101 ? -17.897 2.715 0.128 1.00 93.31 101 GLY A O 1
ATOM 739 N N . VAL A 1 102 ? -19.109 2.312 1.988 1.00 96.00 102 VAL A N 1
ATOM 740 C CA . VAL A 1 102 ? -18.361 1.117 2.415 1.00 96.00 102 VAL A CA 1
ATOM 741 C C . VAL A 1 102 ? -18.370 0.057 1.312 1.00 96.00 102 VAL A C 1
ATOM 743 O O . VAL A 1 102 ? -19.354 -0.125 0.591 1.00 96.00 102 VAL A O 1
ATOM 746 N N . ILE A 1 103 ? -17.242 -0.622 1.141 1.00 95.38 103 ILE A N 1
ATOM 747 C CA . ILE A 1 103 ? -17.101 -1.734 0.209 1.00 95.38 103 ILE A CA 1
ATOM 748 C C . ILE A 1 103 ? -17.489 -3.026 0.937 1.00 95.38 103 ILE A C 1
ATOM 750 O O . ILE A 1 103 ? -16.882 -3.405 1.939 1.00 95.38 103 ILE A O 1
ATOM 754 N N . HIS A 1 104 ? -18.520 -3.700 0.428 1.00 94.00 104 HIS A N 1
ATOM 755 C CA . HIS A 1 104 ? -19.066 -4.929 1.001 1.00 94.00 104 HIS A CA 1
ATOM 756 C C . HIS A 1 104 ? -19.678 -5.823 -0.089 1.00 94.00 104 HIS A C 1
ATOM 758 O O . HIS A 1 104 ? -19.996 -5.364 -1.187 1.00 94.00 104 HIS A O 1
ATOM 764 N N . ARG A 1 105 ? -19.886 -7.108 0.232 1.00 90.12 105 ARG A N 1
ATOM 765 C CA . ARG A 1 105 ? -20.331 -8.161 -0.710 1.00 90.12 105 ARG A CA 1
ATOM 766 C C . ARG A 1 105 ? -21.657 -7.884 -1.422 1.00 90.12 105 ARG A C 1
ATOM 768 O O . ARG A 1 105 ? -21.868 -8.393 -2.513 1.00 90.12 105 ARG A O 1
ATOM 775 N N . ALA A 1 106 ? -22.553 -7.117 -0.806 1.00 89.62 106 ALA A N 1
ATOM 776 C CA . ALA A 1 106 ? -23.874 -6.836 -1.371 1.00 89.62 106 ALA A CA 1
ATOM 777 C C . ALA A 1 106 ? -23.882 -5.656 -2.363 1.00 89.62 106 ALA A C 1
ATOM 779 O O . ALA A 1 106 ? -24.918 -5.380 -2.966 1.00 89.62 106 ALA A O 1
ATOM 780 N N . ARG A 1 107 ? -22.754 -4.958 -2.571 1.00 88.88 107 ARG A N 1
ATOM 781 C CA . ARG A 1 107 ? -22.652 -3.952 -3.636 1.00 88.88 107 ARG A CA 1
ATOM 782 C C . ARG A 1 107 ? -22.548 -4.619 -5.004 1.00 88.88 107 ARG A C 1
ATOM 784 O O . ARG A 1 107 ? -21.717 -5.493 -5.221 1.00 88.88 107 ARG A O 1
ATOM 791 N N . ALA A 1 108 ? -23.355 -4.146 -5.949 1.00 84.25 108 ALA A N 1
ATOM 792 C CA . ALA A 1 108 ? -23.268 -4.555 -7.346 1.00 84.25 108 ALA A CA 1
ATOM 793 C C . ALA A 1 108 ? -22.066 -3.910 -8.066 1.00 84.25 108 ALA A C 1
ATOM 795 O O . ALA A 1 108 ? -21.584 -2.843 -7.671 1.00 84.25 108 ALA A O 1
ATOM 796 N N . ASN A 1 109 ? -21.641 -4.524 -9.176 1.00 78.62 109 ASN A N 1
ATOM 797 C CA . ASN A 1 109 ? -20.633 -4.000 -10.112 1.00 78.62 109 ASN A CA 1
ATOM 798 C C . ASN A 1 109 ? -19.274 -3.685 -9.458 1.00 78.62 109 ASN A C 1
ATOM 800 O O . ASN A 1 109 ? -18.702 -2.605 -9.650 1.00 78.62 109 ASN A O 1
ATOM 804 N N . LEU A 1 110 ? -18.774 -4.620 -8.649 1.00 81.56 110 LEU A N 1
ATOM 805 C CA . LEU A 1 110 ? -17.438 -4.555 -8.067 1.00 81.56 110 LEU A CA 1
ATOM 806 C C . LEU A 1 110 ? -16.434 -5.224 -9.007 1.00 81.56 110 LEU A C 1
ATOM 808 O O . LEU A 1 110 ? -16.597 -6.375 -9.396 1.00 81.56 110 LEU A O 1
ATOM 812 N N . HIS A 1 111 ? -15.388 -4.486 -9.370 1.00 79.69 111 HIS A N 1
ATOM 813 C CA . HIS A 1 111 ? -14.310 -4.963 -10.232 1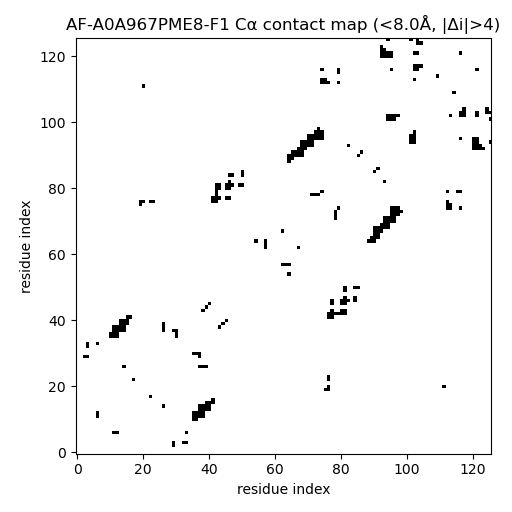.00 79.69 111 HIS A CA 1
ATOM 814 C C . HIS A 1 111 ? -12.967 -4.418 -9.738 1.00 79.69 111 HIS A C 1
ATOM 816 O O . HIS A 1 111 ? -12.913 -3.412 -9.020 1.00 79.69 111 HIS A O 1
ATOM 822 N N . GLY A 1 112 ? -11.875 -5.075 -10.135 1.00 83.62 112 GLY A N 1
ATOM 823 C CA . GLY A 1 112 ? -10.511 -4.645 -9.827 1.00 83.62 112 GLY A CA 1
ATOM 824 C C . GLY A 1 112 ? -10.269 -4.485 -8.325 1.00 83.62 112 GLY A C 1
ATOM 825 O O . GLY A 1 112 ? -10.545 -5.387 -7.538 1.00 83.62 112 GLY A O 1
ATOM 826 N N . SER A 1 113 ? -9.773 -3.313 -7.922 1.00 85.25 113 SER A N 1
ATOM 827 C CA . SER A 1 113 ? -9.434 -3.016 -6.524 1.00 85.25 113 SER A CA 1
ATOM 828 C C . SER A 1 113 ? -10.605 -3.223 -5.554 1.00 85.25 113 SER A C 1
ATOM 830 O O . SER A 1 113 ? -10.436 -3.828 -4.500 1.00 85.25 113 SER A O 1
ATOM 832 N N . ALA A 1 114 ? -11.819 -2.800 -5.923 1.00 89.31 114 ALA A N 1
ATOM 833 C CA . ALA A 1 114 ? -12.979 -2.922 -5.040 1.00 89.31 114 ALA A CA 1
ATOM 834 C C . ALA A 1 114 ? -13.368 -4.389 -4.778 1.00 89.31 114 ALA A C 1
ATOM 836 O O . ALA A 1 114 ? -13.789 -4.721 -3.673 1.00 89.31 114 ALA 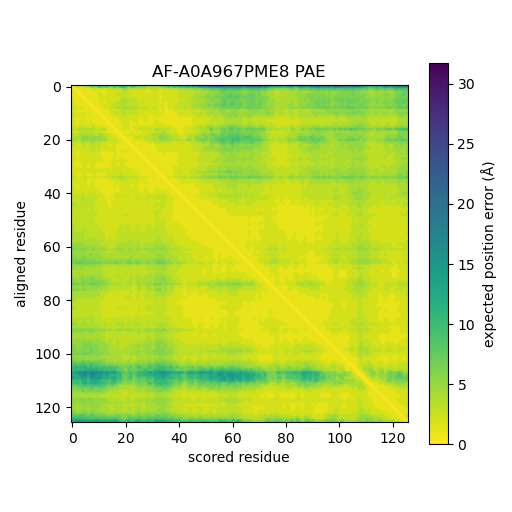A O 1
ATOM 837 N N . GLN A 1 115 ? -13.179 -5.270 -5.767 1.00 92.00 115 GLN A N 1
ATOM 838 C CA . GLN A 1 115 ? -13.385 -6.710 -5.598 1.00 92.00 115 GLN A CA 1
ATOM 839 C C . GLN A 1 115 ? -12.370 -7.296 -4.607 1.00 92.00 115 GLN A C 1
ATOM 841 O O . GLN A 1 115 ? -12.751 -8.023 -3.692 1.00 92.00 115 GLN A O 1
ATOM 846 N N . TRP A 1 116 ? -11.097 -6.902 -4.723 1.00 94.44 116 TRP A N 1
ATOM 847 C CA . TRP A 1 116 ? -10.052 -7.332 -3.793 1.00 94.44 116 TRP A CA 1
ATOM 848 C C . TRP A 1 116 ? -10.396 -6.965 -2.337 1.00 94.44 116 TRP A C 1
ATOM 850 O O . TRP A 1 116 ? -10.269 -7.806 -1.448 1.00 94.44 116 TRP A O 1
ATOM 860 N N . PHE A 1 117 ? -10.913 -5.755 -2.087 1.00 95.62 117 PHE A N 1
ATOM 861 C CA . PHE A 1 117 ? -11.350 -5.344 -0.745 1.00 95.62 117 PHE A CA 1
ATOM 862 C C . PHE A 1 117 ? -12.476 -6.223 -0.184 1.00 95.62 117 PHE A C 1
ATOM 864 O O . PHE A 1 117 ? -12.454 -6.546 1.001 1.00 95.62 117 PHE A O 1
ATOM 871 N N . VAL A 1 118 ? -13.436 -6.647 -1.008 1.00 94.50 118 VAL A N 1
ATOM 872 C CA . VAL A 1 118 ? -14.528 -7.536 -0.571 1.00 94.50 118 VAL A CA 1
ATOM 873 C C . VAL A 1 118 ? -14.036 -8.921 -0.146 1.00 94.50 118 VAL A C 1
ATOM 875 O O . VAL A 1 118 ? -14.627 -9.550 0.734 1.00 94.50 118 VAL A O 1
ATOM 878 N N . GLU A 1 119 ? -12.976 -9.405 -0.780 1.00 94.56 119 GLU A N 1
ATOM 879 C CA . GLU A 1 119 ? -12.417 -10.732 -0.523 1.00 94.56 119 GLU A CA 1
ATOM 880 C C . GLU A 1 119 ? -11.488 -10.759 0.696 1.00 94.56 119 GLU A C 1
ATOM 882 O O . GLU A 1 119 ? -11.436 -11.772 1.390 1.00 94.56 119 GLU A O 1
ATOM 887 N N . HIS A 1 120 ? -10.785 -9.656 0.972 1.00 96.75 120 HIS A N 1
ATOM 888 C CA . HIS A 1 120 ? -9.671 -9.630 1.930 1.00 96.75 120 HIS A CA 1
ATOM 889 C C . HIS A 1 120 ? -9.913 -8.746 3.159 1.00 96.75 120 HIS A C 1
ATOM 891 O O . HIS A 1 120 ? -9.121 -8.776 4.097 1.00 96.75 120 HIS A O 1
ATOM 897 N N . THR A 1 121 ? -10.967 -7.928 3.163 1.00 97.00 121 THR A N 1
ATOM 898 C CA . THR A 1 121 ? -11.230 -6.950 4.229 1.00 97.00 121 THR A CA 1
ATOM 899 C C . THR A 1 121 ? -12.680 -7.020 4.714 1.00 97.00 121 THR A C 1
ATOM 901 O O . THR A 1 121 ? -13.455 -7.871 4.285 1.00 97.00 121 THR A O 1
ATOM 904 N N . ASN A 1 122 ? -13.045 -6.128 5.634 1.00 96.31 122 ASN A N 1
ATOM 905 C CA . ASN A 1 122 ? -14.361 -6.025 6.254 1.00 96.31 122 ASN A CA 1
ATOM 906 C C . ASN A 1 122 ? -14.848 -7.355 6.874 1.00 96.31 122 ASN A C 1
ATOM 908 O O . ASN A 1 122 ? -15.939 -7.830 6.547 1.00 96.31 122 ASN A O 1
ATOM 912 N N . PRO A 1 123 ? -14.084 -7.957 7.812 1.00 95.88 123 PRO A N 1
ATOM 913 C CA . PRO A 1 123 ? -14.465 -9.224 8.451 1.00 95.88 123 PRO A CA 1
ATOM 914 C C . PRO A 1 123 ? -15.770 -9.126 9.257 1.00 95.88 123 PRO A C 1
ATOM 916 O O . PRO A 1 123 ? -16.381 -10.137 9.589 1.00 95.88 123 PRO A O 1
ATOM 919 N N . ARG A 1 124 ? -16.203 -7.902 9.577 1.00 93.94 124 ARG A N 1
ATOM 920 C CA . ARG A 1 124 ? -17.430 -7.610 10.324 1.00 93.94 124 ARG A CA 1
ATOM 921 C C . ARG A 1 124 ? -18.676 -7.498 9.445 1.00 93.94 124 ARG A C 1
ATOM 923 O O . ARG A 1 124 ? -19.771 -7.486 9.994 1.00 93.94 124 A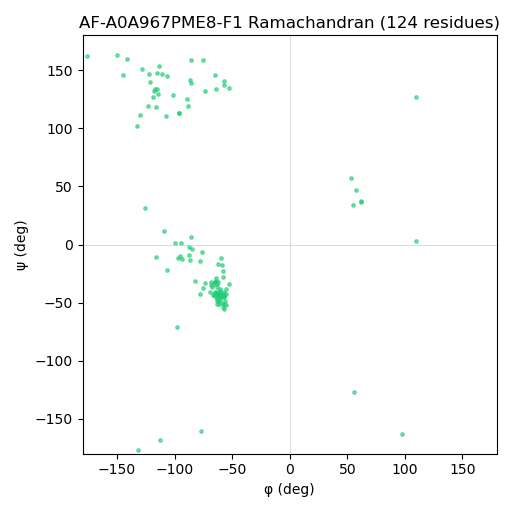RG A O 1
ATOM 930 N N . GLY A 1 125 ? -18.522 -7.401 8.123 1.00 91.69 125 GLY A N 1
ATOM 931 C CA . GLY A 1 125 ? -19.644 -7.215 7.202 1.00 91.69 125 GLY A CA 1
ATOM 932 C C . GLY A 1 125 ? -20.414 -5.911 7.427 1.00 91.69 125 GLY A C 1
ATOM 933 O O . GLY A 1 125 ? -21.638 -5.920 7.320 1.00 91.69 125 GLY A O 1
ATOM 934 N N . VAL A 1 126 ? -19.700 -4.831 7.776 1.00 88.81 126 VAL A N 1
ATOM 935 C CA . VAL A 1 126 ? -20.259 -3.469 7.909 1.00 88.81 126 VAL A CA 1
ATOM 936 C C . VAL A 1 126 ? -20.732 -2.949 6.558 1.00 88.81 126 VAL A C 1
ATOM 938 O O . VAL A 1 126 ? -20.037 -3.245 5.555 1.00 88.81 126 VAL A O 1
#